Protein AF-A0A937YYK7-F1 (afdb_monomer_lite)

Secondary structure (DSSP, 8-state):
-PPP-TTSBHHHHHHHHHHTT--EEEEEEE--TTS-TTTS--EEEEEEEETTEEEEEEEPPPGGGTTT---

Structure (mmCIF, N/CA/C/O backbone):
data_AF-A0A937YYK7-F1
#
_entry.id   AF-A0A937YYK7-F1
#
loop_
_atom_site.group_PDB
_atom_site.id
_atom_site.type_symbol
_atom_site.label_atom_id
_atom_site.label_alt_id
_atom_site.label_comp_id
_atom_site.label_asym_id
_atom_site.label_entity_id
_atom_site.label_seq_id
_atom_site.pdbx_PDB_ins_code
_atom_site.Cartn_x
_atom_site.Cartn_y
_atom_site.Cartn_z
_atom_site.occupancy
_atom_site.B_iso_or_equiv
_atom_site.auth_seq_id
_atom_site.auth_comp_id
_atom_site.auth_asym_id
_atom_site.auth_atom_id
_atom_site.pdbx_PDB_model_num
ATOM 1 N N . MET A 1 1 ? -2.153 11.665 17.090 1.00 48.81 1 MET A N 1
ATOM 2 C CA . MET A 1 1 ? -2.146 12.118 15.682 1.00 48.81 1 MET A CA 1
ATOM 3 C C . MET A 1 1 ? -1.714 10.913 14.870 1.00 48.81 1 MET A C 1
ATOM 5 O O . MET A 1 1 ? -0.702 10.342 15.243 1.00 48.81 1 MET A O 1
ATOM 9 N N . ALA A 1 2 ? -2.492 10.456 13.886 1.00 58.62 2 ALA A N 1
ATOM 10 C CA . ALA A 1 2 ? -2.076 9.308 13.076 1.00 58.62 2 ALA A CA 1
ATOM 11 C C . ALA A 1 2 ? -0.810 9.687 12.291 1.00 58.62 2 ALA A C 1
ATOM 13 O O . ALA A 1 2 ? -0.797 10.722 11.620 1.00 58.62 2 ALA A O 1
ATOM 14 N N . GLU A 1 3 ? 0.260 8.906 12.427 1.00 68.44 3 GLU A N 1
ATOM 15 C CA . GLU A 1 3 ? 1.476 9.116 11.643 1.00 68.44 3 GLU A CA 1
ATOM 16 C C . GLU A 1 3 ? 1.191 8.799 10.172 1.00 68.44 3 GLU A C 1
ATOM 18 O O . GLU A 1 3 ? 0.596 7.777 9.837 1.00 68.44 3 GLU A O 1
ATOM 23 N N . SER A 1 4 ? 1.600 9.701 9.279 1.00 75.62 4 SER A N 1
ATOM 24 C CA . SER A 1 4 ? 1.442 9.499 7.840 1.00 75.62 4 SER A CA 1
ATOM 25 C C . SER A 1 4 ? 2.360 8.375 7.365 1.00 75.62 4 SER A C 1
ATOM 27 O O . SER A 1 4 ? 3.570 8.4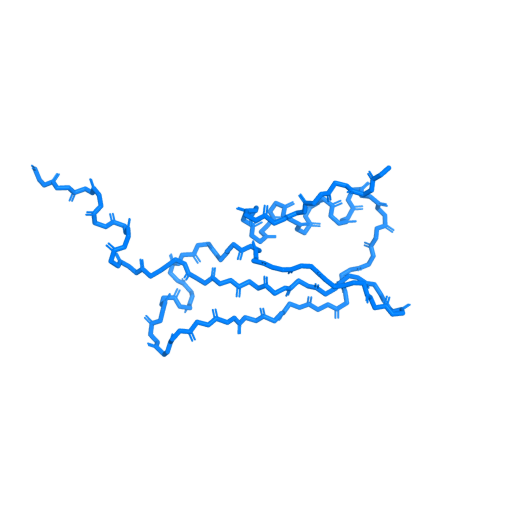28 7.578 1.00 75.62 4 SER A O 1
ATOM 29 N N . ARG A 1 5 ? 1.800 7.386 6.663 1.00 80.94 5 ARG A N 1
ATOM 30 C CA . ARG A 1 5 ? 2.542 6.244 6.092 1.00 80.94 5 ARG A CA 1
ATOM 31 C C . ARG A 1 5 ? 3.033 6.502 4.668 1.00 80.94 5 ARG A C 1
ATOM 33 O O . ARG A 1 5 ? 3.521 5.597 3.995 1.00 80.94 5 ARG A O 1
ATOM 40 N N . VAL A 1 6 ? 2.880 7.730 4.177 1.00 85.81 6 VAL A N 1
ATOM 41 C CA . VAL A 1 6 ? 3.319 8.129 2.836 1.00 85.81 6 VAL A CA 1
ATOM 42 C C . VAL A 1 6 ? 4.839 7.988 2.717 1.00 85.81 6 VAL A C 1
ATOM 44 O O . VAL A 1 6 ? 5.582 8.269 3.650 1.00 85.81 6 VAL A O 1
ATOM 47 N N . ALA A 1 7 ? 5.293 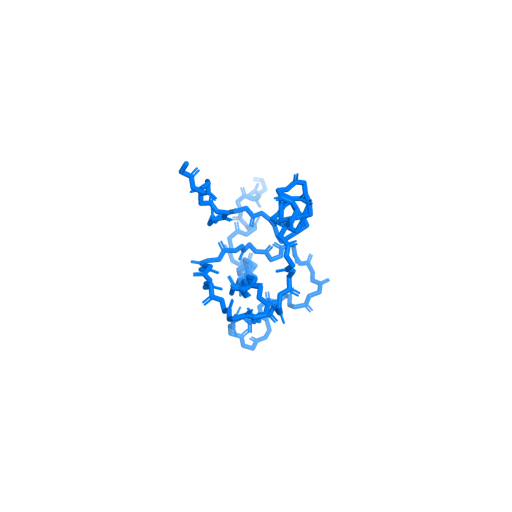7.557 1.541 1.00 85.25 7 ALA A N 1
ATOM 48 C CA . ALA A 1 7 ? 6.669 7.222 1.180 1.00 85.25 7 ALA A CA 1
ATOM 49 C C . ALA A 1 7 ? 7.248 5.948 1.819 1.00 85.25 7 ALA A C 1
ATOM 51 O O . ALA A 1 7 ? 8.315 5.505 1.371 1.00 85.25 7 ALA A O 1
ATOM 52 N N . LEU A 1 8 ? 6.550 5.316 2.770 1.00 88.25 8 LEU A N 1
ATOM 53 C CA . LEU A 1 8 ? 6.959 4.018 3.301 1.00 88.25 8 LEU A CA 1
ATOM 54 C C . LEU A 1 8 ? 6.850 2.928 2.224 1.00 88.25 8 LEU A C 1
ATOM 56 O O . LEU A 1 8 ? 5.929 2.957 1.394 1.00 88.25 8 LEU A O 1
ATOM 60 N N . PRO A 1 9 ? 7.770 1.952 2.214 1.00 91.00 9 PRO A N 1
ATOM 61 C CA . PRO A 1 9 ? 7.566 0.693 1.512 1.00 91.00 9 PRO A CA 1
ATOM 62 C C . PRO A 1 9 ? 6.260 0.032 1.964 1.00 91.00 9 PRO A C 1
ATOM 64 O O . PRO A 1 9 ? 5.912 0.078 3.141 1.00 91.00 9 PRO A O 1
ATOM 67 N N . LEU A 1 10 ? 5.534 -0.594 1.033 1.00 90.00 10 LEU A N 1
ATOM 68 C CA . LEU A 1 10 ? 4.259 -1.247 1.341 1.00 90.00 10 LEU A CA 1
ATOM 69 C C . LEU A 1 10 ? 4.358 -2.240 2.520 1.00 90.00 10 LEU A C 1
ATOM 71 O O . LEU A 1 10 ? 3.485 -2.159 3.377 1.00 90.00 10 LEU A O 1
ATOM 75 N N . PRO A 1 11 ? 5.390 -3.106 2.633 1.00 91.62 11 PRO A N 1
ATOM 76 C CA . PRO A 1 11 ? 5.530 -3.992 3.791 1.00 91.62 11 PRO A CA 1
ATOM 77 C C . PRO A 1 11 ? 5.561 -3.246 5.129 1.00 91.62 11 PRO A C 1
ATOM 79 O O . PRO A 1 11 ? 4.762 -3.544 6.009 1.00 91.62 11 PRO A O 1
ATOM 82 N N . GLU A 1 12 ? 6.392 -2.208 5.239 1.00 92.69 12 GLU A N 1
ATOM 83 C CA . GLU A 1 12 ? 6.506 -1.396 6.458 1.00 92.69 12 GLU A CA 1
ATOM 84 C C . GLU A 1 12 ? 5.198 -0.659 6.781 1.00 92.69 12 GLU A C 1
ATOM 86 O O . GLU A 1 12 ? 4.798 -0.549 7.938 1.00 92.69 12 GLU A O 1
ATOM 91 N N . ALA A 1 13 ? 4.493 -0.161 5.760 1.00 91.81 13 ALA A N 1
ATOM 92 C CA . ALA A 1 13 ? 3.202 0.488 5.959 1.00 91.81 13 ALA A CA 1
ATOM 93 C C . ALA A 1 13 ? 2.137 -0.485 6.491 1.00 91.81 13 ALA A C 1
ATOM 95 O O . ALA A 1 13 ? 1.329 -0.089 7.329 1.00 91.81 13 ALA A O 1
ATOM 96 N N . MET A 1 14 ? 2.138 -1.740 6.028 1.00 90.50 14 MET A N 1
ATOM 97 C CA . MET A 1 14 ? 1.232 -2.777 6.531 1.00 90.50 14 MET A CA 1
ATOM 98 C C . MET A 1 14 ? 1.551 -3.146 7.982 1.00 90.50 14 MET A C 1
ATOM 100 O O . MET A 1 14 ? 0.635 -3.177 8.797 1.00 90.50 14 MET A O 1
ATOM 104 N N . GLU A 1 15 ? 2.830 -3.338 8.318 1.00 92.50 15 GLU A N 1
ATOM 105 C CA . GLU A 1 15 ? 3.264 -3.609 9.698 1.00 92.50 15 GLU A CA 1
ATOM 106 C C . GLU A 1 15 ? 2.821 -2.498 10.655 1.00 92.50 15 GLU A C 1
ATOM 108 O O . GLU A 1 15 ? 2.356 -2.772 11.758 1.00 92.50 15 GLU A O 1
ATOM 113 N N . ARG A 1 16 ? 2.892 -1.229 10.229 1.00 90.25 16 ARG A N 1
ATOM 114 C CA . ARG A 1 16 ? 2.398 -0.110 11.044 1.00 90.25 16 ARG A CA 1
ATOM 115 C C . ARG A 1 16 ? 0.883 -0.103 11.212 1.00 90.25 16 ARG A C 1
ATOM 117 O O . ARG A 1 16 ? 0.406 0.200 12.299 1.00 90.25 16 ARG A O 1
ATOM 124 N N . ILE A 1 17 ? 0.127 -0.417 10.159 1.00 89.94 17 ILE A N 1
ATOM 125 C CA . ILE A 1 17 ? -1.339 -0.532 10.244 1.00 89.94 17 ILE A CA 1
ATOM 126 C C . ILE A 1 17 ? -1.717 -1.601 11.274 1.00 89.94 17 ILE A C 1
ATOM 128 O O . ILE A 1 17 ? -2.558 -1.345 12.133 1.00 89.94 17 ILE A O 1
ATOM 132 N N . GLU A 1 18 ? -1.050 -2.752 11.231 1.00 89.38 18 GLU A N 1
ATOM 133 C CA . GLU A 1 18 ? -1.257 -3.833 12.192 1.00 89.38 18 GLU A CA 1
ATOM 134 C C . GLU A 1 18 ? -0.846 -3.427 13.616 1.00 89.38 18 GLU A C 1
ATOM 136 O O . GLU A 1 18 ? -1.621 -3.612 14.553 1.00 89.38 18 GLU A O 1
ATOM 141 N N . ALA A 1 19 ? 0.323 -2.799 13.786 1.00 90.44 19 ALA A N 1
ATOM 142 C CA . ALA A 1 19 ? 0.823 -2.346 15.087 1.00 90.44 19 ALA A CA 1
ATOM 143 C C . ALA A 1 19 ? -0.070 -1.282 15.749 1.00 90.44 19 ALA A C 1
ATOM 145 O O . ALA A 1 19 ? -0.133 -1.195 16.974 1.00 90.44 19 ALA A O 1
ATOM 146 N N . GLU A 1 20 ? -0.778 -0.481 14.954 1.00 89.06 20 GLU A N 1
ATOM 147 C CA . GLU A 1 20 ? -1.758 0.498 15.435 1.00 89.06 20 GLU A CA 1
ATOM 148 C C . GLU A 1 20 ? -3.150 -0.110 15.690 1.00 89.06 20 GLU A C 1
ATOM 150 O O . GLU A 1 20 ? -4.062 0.599 16.116 1.00 89.06 20 GLU A O 1
ATOM 155 N N . GLY A 1 21 ? -3.334 -1.413 15.445 1.00 88.75 21 GLY A N 1
ATOM 156 C CA . GLY A 1 21 ? -4.617 -2.102 15.600 1.00 88.75 21 GLY A CA 1
ATOM 157 C C . GLY A 1 21 ? -5.652 -1.702 14.546 1.00 88.75 21 GLY A C 1
ATOM 158 O O . GLY A 1 21 ? -6.856 -1.814 14.781 1.00 88.75 21 GLY A O 1
ATOM 159 N N . LEU A 1 22 ? -5.200 -1.199 13.396 1.00 89.00 22 LEU A N 1
ATOM 160 C CA . LEU A 1 22 ? -6.051 -0.762 12.296 1.00 89.00 22 LEU A CA 1
ATOM 161 C C . LEU A 1 22 ? -6.235 -1.902 11.288 1.00 89.00 22 LEU A C 1
ATOM 163 O O . LEU A 1 22 ? -5.382 -2.767 11.116 1.00 89.00 22 LEU A O 1
ATOM 167 N N . THR A 1 23 ? -7.371 -1.906 10.593 1.00 90.81 23 THR A N 1
ATOM 168 C CA . THR A 1 23 ? -7.644 -2.882 9.527 1.00 90.81 23 THR A CA 1
ATOM 169 C C . THR A 1 23 ? -7.166 -2.334 8.188 1.00 90.81 23 THR A C 1
ATOM 171 O O . THR A 1 23 ? -7.460 -1.187 7.854 1.00 90.81 23 THR A O 1
ATOM 174 N N . LEU A 1 24 ? -6.454 -3.137 7.395 1.00 91.12 24 LEU A N 1
ATOM 175 C CA . LEU A 1 24 ? -6.152 -2.807 6.001 1.00 91.12 24 LEU A CA 1
ATOM 176 C C . LEU A 1 24 ? -7.364 -3.163 5.126 1.00 91.12 24 LEU A C 1
ATOM 178 O O . LEU A 1 24 ? -7.623 -4.335 4.870 1.00 91.12 24 LEU A O 1
ATOM 182 N N . ALA A 1 25 ? -8.091 -2.154 4.650 1.00 92.19 25 ALA A N 1
ATOM 183 C CA . ALA A 1 25 ? -9.264 -2.324 3.789 1.00 92.19 25 ALA A CA 1
ATOM 184 C C . ALA A 1 25 ? -8.888 -2.663 2.335 1.00 92.19 25 ALA A C 1
ATOM 186 O O . ALA A 1 25 ? -9.659 -3.292 1.613 1.00 92.19 25 ALA A O 1
ATOM 187 N N . GLY A 1 26 ? -7.699 -2.255 1.877 1.00 92.25 26 GLY A N 1
ATOM 188 C CA . GLY A 1 26 ? -7.235 -2.594 0.533 1.00 92.25 26 GLY A CA 1
ATOM 189 C C . GLY A 1 26 ? -5.948 -1.899 0.102 1.00 92.25 26 GLY A C 1
ATOM 190 O O . GLY A 1 26 ? -5.493 -0.933 0.717 1.00 92.25 26 GLY A O 1
ATOM 191 N N . VAL A 1 27 ? -5.373 -2.394 -0.998 1.00 91.94 27 VAL A N 1
ATOM 192 C CA . VAL A 1 27 ? -4.181 -1.820 -1.634 1.00 91.94 27 VAL A CA 1
ATOM 193 C C . VAL A 1 27 ? -4.462 -1.547 -3.108 1.00 91.94 27 VAL A C 1
ATOM 195 O O . VAL A 1 27 ? -4.639 -2.464 -3.911 1.00 91.94 27 VAL A O 1
ATOM 198 N N . VAL A 1 28 ? -4.464 -0.271 -3.479 1.00 91.38 28 VAL A N 1
ATOM 199 C CA . VAL A 1 28 ? -4.588 0.187 -4.863 1.00 91.38 28 VAL A CA 1
ATOM 200 C C . VAL A 1 28 ? -3.195 0.386 -5.439 1.00 91.38 28 VAL A C 1
ATOM 202 O O . VAL A 1 28 ? -2.437 1.253 -5.010 1.00 91.38 28 VAL A O 1
ATOM 205 N N . VAL A 1 29 ? -2.849 -0.411 -6.443 1.00 87.94 29 VAL A N 1
ATOM 206 C CA . VAL A 1 29 ? -1.575 -0.281 -7.153 1.00 87.94 29 VAL A CA 1
ATOM 207 C C . VAL A 1 29 ? -1.735 0.674 -8.329 1.00 87.94 29 VAL A C 1
ATOM 209 O O . VAL A 1 29 ? -2.573 0.452 -9.200 1.00 87.94 29 VAL A O 1
ATOM 212 N N . THR A 1 30 ? -0.876 1.687 -8.393 1.00 85.25 30 THR A N 1
ATOM 213 C CA . THR A 1 30 ? -0.802 2.651 -9.494 1.00 85.25 30 THR A CA 1
ATOM 214 C C . THR A 1 30 ? 0.577 2.622 -10.148 1.00 85.25 30 THR A C 1
ATOM 216 O O . THR A 1 30 ? 1.587 2.322 -9.511 1.00 85.25 30 THR A O 1
ATOM 219 N N . GLY A 1 31 ? 0.631 2.902 -11.446 1.00 73.38 31 GLY A N 1
ATOM 220 C CA . GLY A 1 31 ? 1.881 2.979 -12.196 1.00 73.38 31 GLY A CA 1
ATOM 221 C C . GLY A 1 31 ? 1.673 2.718 -13.687 1.00 73.38 31 GLY A C 1
ATOM 222 O O . GLY A 1 31 ? 0.673 2.099 -14.060 1.00 73.38 31 GLY A O 1
ATOM 223 N N . PRO A 1 32 ? 2.588 3.195 -14.548 1.00 66.88 32 PRO A N 1
ATOM 224 C CA . PRO A 1 32 ? 2.519 2.920 -15.975 1.00 66.88 32 PRO A C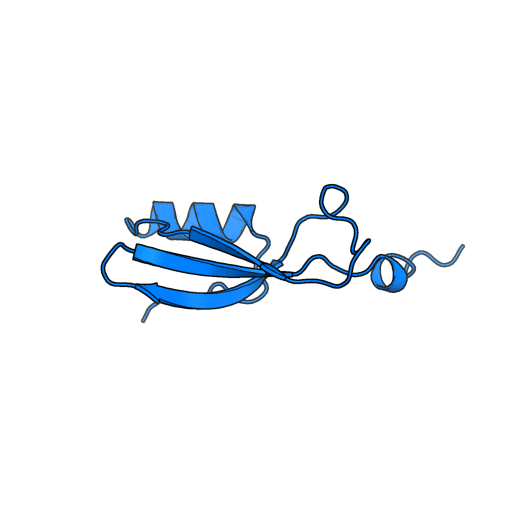A 1
ATOM 225 C C . PRO A 1 32 ? 2.628 1.408 -16.258 1.00 66.88 32 PRO A C 1
ATOM 227 O O . PRO A 1 32 ? 3.232 0.669 -15.470 1.00 66.88 32 PRO A O 1
ATOM 230 N N . PRO A 1 33 ? 2.075 0.923 -17.385 1.00 68.38 33 PRO A N 1
ATOM 231 C CA . PRO A 1 33 ? 2.311 -0.442 -17.842 1.00 68.38 33 PRO A CA 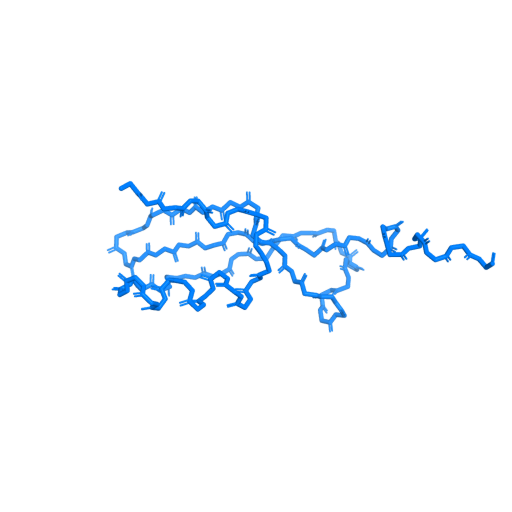1
ATOM 232 C C . PRO A 1 33 ? 3.817 -0.734 -17.879 1.00 68.38 33 PRO A C 1
ATOM 234 O O . PRO A 1 33 ? 4.592 0.068 -18.391 1.00 68.38 33 PRO A O 1
ATOM 237 N N . GLY A 1 34 ? 4.248 -1.853 -17.294 1.00 65.38 34 GLY A N 1
ATOM 238 C CA . GLY A 1 34 ? 5.671 -2.201 -17.230 1.00 65.38 34 GLY A CA 1
ATOM 239 C C . GLY A 1 34 ? 6.480 -1.508 -16.124 1.00 65.38 34 GLY A C 1
ATOM 240 O O . GLY A 1 34 ? 7.696 -1.665 -16.103 1.00 65.38 34 GLY A O 1
ATOM 241 N N . ALA A 1 35 ? 5.854 -0.818 -15.159 1.00 67.38 35 ALA A N 1
ATOM 242 C CA . ALA A 1 35 ? 6.527 -0.203 -14.000 1.00 67.38 35 ALA A CA 1
ATOM 243 C C . ALA A 1 35 ? 7.223 -1.193 -13.032 1.00 67.38 35 ALA A C 1
ATOM 245 O O . ALA A 1 35 ? 7.479 -0.849 -11.885 1.00 67.38 35 ALA A O 1
ATOM 246 N N . GLY A 1 36 ? 7.520 -2.426 -13.450 1.00 61.62 36 GLY A N 1
ATOM 247 C CA . GLY A 1 36 ? 8.163 -3.420 -12.593 1.00 61.62 36 GLY A CA 1
ATOM 248 C C . GLY A 1 36 ? 7.231 -3.953 -11.508 1.00 61.62 36 GLY A C 1
ATOM 249 O O . GLY A 1 36 ? 7.677 -4.194 -10.387 1.00 61.62 36 GLY A O 1
ATOM 250 N N . ARG A 1 37 ? 5.939 -4.135 -11.830 1.00 62.62 37 ARG A N 1
ATOM 251 C CA . ARG A 1 37 ? 4.965 -4.815 -10.961 1.00 62.62 37 ARG A CA 1
ATOM 252 C C . ARG A 1 37 ? 5.497 -6.231 -10.676 1.00 62.62 37 ARG A C 1
ATOM 254 O O . ARG A 1 37 ? 5.416 -7.092 -11.543 1.00 62.62 37 ARG A O 1
ATOM 261 N N . GLY A 1 38 ? 6.111 -6.425 -9.506 1.00 62.34 38 GLY A N 1
ATOM 262 C CA . GLY A 1 38 ? 6.787 -7.670 -9.100 1.00 62.34 38 GLY A CA 1
ATOM 263 C C . GLY A 1 38 ? 8.324 -7.631 -9.029 1.00 62.34 38 GLY A C 1
ATOM 264 O O . GLY A 1 38 ? 8.910 -8.615 -8.597 1.00 62.34 38 GLY A O 1
ATOM 265 N N . VAL A 1 39 ? 8.984 -6.529 -9.414 1.00 64.88 39 VAL A N 1
ATOM 266 C CA . VAL A 1 39 ? 10.462 -6.399 -9.404 1.00 64.88 39 VAL A CA 1
ATOM 267 C C . VAL A 1 39 ? 10.964 -5.467 -8.293 1.00 64.88 39 VAL A C 1
ATOM 269 O O . VAL A 1 39 ? 12.038 -5.690 -7.746 1.00 64.88 39 VAL A O 1
ATOM 272 N N . GLY A 1 40 ? 10.200 -4.430 -7.937 1.00 72.06 40 GLY A N 1
ATOM 273 C CA . GLY A 1 40 ? 10.557 -3.487 -6.869 1.00 72.06 40 GLY A CA 1
ATOM 274 C C . GLY A 1 40 ? 9.534 -3.457 -5.739 1.00 72.06 40 GLY A C 1
ATOM 275 O O . GLY A 1 40 ? 8.368 -3.786 -5.947 1.00 72.06 40 GLY A O 1
ATOM 276 N N . THR A 1 41 ? 9.943 -3.012 -4.550 1.00 81.94 41 THR A N 1
ATOM 277 C CA . THR A 1 41 ? 9.007 -2.783 -3.441 1.00 81.94 41 THR A CA 1
ATOM 278 C C . THR A 1 41 ? 8.196 -1.515 -3.718 1.00 81.94 41 THR A C 1
ATOM 280 O O . THR A 1 41 ? 8.782 -0.429 -3.810 1.00 81.94 41 THR A O 1
ATOM 283 N N . PRO A 1 42 ? 6.863 -1.607 -3.878 1.00 88.50 42 PRO A N 1
ATOM 284 C CA . PRO A 1 42 ? 6.042 -0.431 -4.105 1.00 88.50 42 PRO A CA 1
ATOM 285 C C . PRO A 1 42 ? 6.016 0.430 -2.839 1.00 88.50 42 PRO A C 1
ATOM 287 O O . PRO A 1 42 ? 6.102 -0.081 -1.721 1.00 88.50 42 PRO A O 1
ATOM 290 N N . ARG A 1 43 ? 5.899 1.744 -3.012 1.00 90.19 43 ARG A N 1
ATOM 291 C CA . ARG A 1 43 ? 5.822 2.704 -1.905 1.00 90.19 43 ARG A CA 1
ATOM 292 C C . ARG A 1 43 ? 4.441 3.319 -1.826 1.00 90.19 43 ARG A C 1
ATOM 294 O O . ARG A 1 43 ? 3.824 3.578 -2.860 1.00 90.19 43 ARG A O 1
ATOM 301 N N . VAL A 1 44 ? 3.974 3.582 -0.613 1.00 91.44 44 VAL A N 1
ATOM 302 C CA . VAL A 1 44 ? 2.714 4.284 -0.370 1.00 91.44 44 VAL A CA 1
ATOM 303 C C . VAL A 1 44 ? 2.838 5.719 -0.862 1.00 91.44 44 VAL A C 1
ATOM 305 O O . VAL A 1 44 ? 3.743 6.451 -0.472 1.00 91.44 44 VAL A O 1
ATOM 308 N N . ILE A 1 45 ? 1.915 6.133 -1.721 1.00 91.62 45 ILE A N 1
ATOM 309 C CA . ILE A 1 45 ? 1.819 7.509 -2.222 1.00 91.62 45 ILE A CA 1
ATOM 310 C C . ILE A 1 45 ? 0.603 8.241 -1.662 1.00 91.62 45 ILE A C 1
ATOM 312 O O . ILE A 1 45 ? 0.556 9.467 -1.687 1.00 91.62 45 ILE A O 1
ATOM 316 N N . ARG A 1 46 ? -0.388 7.499 -1.159 1.00 91.25 46 ARG A N 1
ATOM 317 C CA . ARG A 1 46 ? -1.588 8.052 -0.543 1.00 91.25 46 ARG A CA 1
ATOM 318 C C . ARG A 1 46 ? -2.202 7.044 0.415 1.00 91.25 46 ARG A C 1
ATOM 320 O O . ARG A 1 46 ? -2.213 5.848 0.143 1.00 91.25 46 ARG A O 1
ATOM 327 N N . GLU A 1 47 ? -2.771 7.566 1.487 1.00 92.12 47 GLU A N 1
ATOM 328 C CA . GLU A 1 47 ? -3.603 6.835 2.433 1.00 92.12 47 GLU A CA 1
ATOM 329 C C . GLU A 1 47 ? -5.032 7.389 2.386 1.00 92.12 47 GLU A C 1
ATOM 331 O O . GLU A 1 47 ? -5.239 8.591 2.176 1.00 92.12 47 GLU A O 1
ATOM 336 N N . ARG A 1 48 ? -6.027 6.519 2.554 1.00 91.81 48 ARG A N 1
ATOM 337 C CA . ARG A 1 48 ? -7.434 6.900 2.656 1.00 91.81 48 ARG A CA 1
ATOM 338 C C . ARG A 1 48 ? -8.118 6.097 3.755 1.00 91.81 48 ARG A C 1
ATOM 340 O O . ARG A 1 48 ? -8.153 4.875 3.695 1.00 91.81 48 ARG A O 1
ATOM 347 N N . LEU A 1 49 ? -8.739 6.794 4.704 1.00 90.69 49 LEU A N 1
ATOM 348 C CA . LEU A 1 49 ? -9.623 6.162 5.679 1.00 90.69 49 LEU A CA 1
ATOM 349 C C . LEU A 1 49 ? -10.938 5.748 5.003 1.00 90.69 49 LEU A C 1
ATOM 351 O O . LEU A 1 49 ? -11.550 6.531 4.265 1.00 90.69 49 LEU A O 1
ATOM 355 N N . ARG A 1 50 ? -11.370 4.519 5.258 1.00 87.94 50 ARG A N 1
ATOM 356 C CA . ARG A 1 50 ? -12.641 3.939 4.834 1.00 87.94 50 ARG A CA 1
ATOM 357 C C . ARG A 1 50 ? -13.408 3.424 6.064 1.00 87.94 50 ARG A C 1
ATOM 359 O O . ARG A 1 50 ? -12.808 3.251 7.123 1.00 87.94 50 ARG A O 1
ATOM 366 N N . PRO A 1 51 ? -14.728 3.189 5.956 1.00 89.00 51 PRO A N 1
ATOM 367 C CA . PRO A 1 51 ? -15.521 2.656 7.069 1.00 89.00 51 PRO A CA 1
ATOM 368 C C . PRO A 1 51 ? -15.036 1.290 7.580 1.00 89.00 51 PRO A C 1
ATOM 370 O O . PRO A 1 51 ? -15.241 0.959 8.740 1.00 89.00 51 PRO A O 1
ATOM 373 N N . ASP A 1 52 ? -14.401 0.514 6.707 1.00 88.81 52 ASP A N 1
ATOM 374 C CA . ASP A 1 52 ? -13.881 -0.839 6.906 1.00 88.81 52 ASP A CA 1
ATOM 375 C C . ASP A 1 52 ? -12.371 -0.885 7.213 1.00 88.81 52 ASP A C 1
ATOM 377 O O . ASP A 1 52 ? -11.825 -1.965 7.423 1.00 88.81 52 ASP A O 1
ATOM 381 N N . GLY A 1 53 ? -11.686 0.265 7.262 1.00 90.31 53 GLY A N 1
ATOM 382 C CA . GLY A 1 53 ? -10.258 0.337 7.576 1.00 90.31 53 GLY A CA 1
ATOM 383 C C . GLY A 1 53 ? -9.491 1.372 6.755 1.00 90.31 53 GLY A C 1
ATOM 384 O O . GLY A 1 53 ? -10.034 2.379 6.311 1.00 90.31 53 GLY A O 1
ATOM 385 N N . ILE A 1 54 ? -8.199 1.140 6.553 1.00 92.06 54 ILE A N 1
ATOM 386 C CA . ILE A 1 54 ? -7.309 1.996 5.768 1.00 92.06 54 ILE A CA 1
ATOM 387 C C . ILE A 1 54 ? -7.094 1.397 4.380 1.00 92.06 54 ILE A C 1
ATOM 389 O O . ILE A 1 54 ? -6.724 0.236 4.238 1.00 92.06 54 ILE A O 1
ATOM 393 N N . GLU A 1 55 ? -7.269 2.213 3.348 1.00 93.88 55 GLU A N 1
ATOM 394 C CA . GLU A 1 55 ? -6.878 1.902 1.977 1.00 93.88 55 GLU A CA 1
ATOM 395 C C . GLU A 1 55 ? -5.563 2.612 1.636 1.00 93.88 55 GLU A C 1
ATOM 397 O O . GLU A 1 55 ? -5.432 3.833 1.782 1.00 93.88 55 GLU A O 1
ATOM 402 N N . LEU A 1 56 ? -4.588 1.846 1.151 1.00 93.50 56 LEU A N 1
ATOM 403 C CA . LEU A 1 56 ? -3.299 2.363 0.706 1.00 93.50 56 LEU A CA 1
ATOM 404 C C . LEU A 1 56 ? -3.258 2.434 -0.817 1.00 93.50 56 LEU A C 1
ATOM 406 O O . LEU A 1 56 ? -3.508 1.450 -1.506 1.00 93.50 56 LEU A O 1
ATOM 410 N N . THR A 1 57 ? -2.880 3.583 -1.365 1.00 92.94 57 THR A N 1
ATOM 411 C CA . THR A 1 57 ? -2.474 3.689 -2.768 1.00 92.94 57 THR A CA 1
ATOM 412 C C . THR A 1 57 ? -0.960 3.628 -2.843 1.00 92.94 57 THR A C 1
ATOM 414 O O . THR A 1 57 ? -0.272 4.427 -2.203 1.00 92.94 57 THR A O 1
ATOM 417 N N . VAL A 1 58 ? -0.434 2.716 -3.652 1.00 91.44 58 VAL A N 1
ATOM 418 C CA . VAL A 1 58 ? 1.004 2.521 -3.833 1.00 91.44 58 VAL A CA 1
ATOM 419 C C . VAL A 1 58 ? 1.432 2.757 -5.274 1.00 91.44 58 VAL A C 1
ATOM 421 O O . VAL A 1 58 ? 0.643 2.583 -6.206 1.00 91.44 58 VAL A O 1
ATOM 424 N N . ALA A 1 59 ? 2.697 3.119 -5.463 1.00 87.88 59 ALA A N 1
ATOM 425 C CA . ALA A 1 59 ? 3.334 3.194 -6.770 1.00 87.88 59 ALA A CA 1
ATOM 426 C C . ALA A 1 59 ? 4.650 2.417 -6.787 1.00 87.88 59 ALA A C 1
ATOM 428 O O . ALA A 1 59 ? 5.411 2.427 -5.815 1.00 87.88 59 ALA A O 1
ATOM 429 N N . PHE A 1 60 ? 4.923 1.751 -7.908 1.00 82.19 60 PHE A N 1
ATOM 430 C CA . PHE A 1 60 ? 6.225 1.134 -8.138 1.00 82.19 60 PHE A CA 1
ATOM 431 C C . PHE A 1 60 ? 7.241 2.201 -8.563 1.00 82.19 60 PHE A C 1
ATOM 433 O O . PHE A 1 60 ? 6.909 3.067 -9.381 1.00 82.19 60 PHE A O 1
ATOM 440 N N . PRO A 1 61 ? 8.478 2.164 -8.040 1.00 68.25 61 PRO A N 1
ATOM 441 C CA . PRO A 1 61 ? 9.541 3.009 -8.560 1.00 68.25 61 PRO A CA 1
ATOM 442 C C . PRO A 1 61 ? 9.817 2.619 -10.017 1.00 68.25 61 PRO A C 1
ATOM 444 O O . PRO A 1 61 ? 10.067 1.454 -10.317 1.00 68.25 61 PRO A O 1
ATOM 447 N N . THR A 1 62 ? 9.775 3.585 -10.936 1.00 60.47 62 THR A N 1
ATOM 448 C CA . THR A 1 62 ? 10.169 3.328 -12.323 1.00 60.47 62 THR A CA 1
ATOM 449 C C . THR A 1 62 ? 11.645 2.917 -12.374 1.00 60.47 62 THR A C 1
ATOM 451 O O . THR A 1 62 ? 12.476 3.537 -11.702 1.00 60.47 62 THR A O 1
ATOM 454 N N . PRO A 1 63 ? 12.011 1.911 -13.190 1.00 56.12 63 PRO A N 1
ATOM 455 C CA . PRO A 1 63 ? 13.383 1.402 -13.262 1.00 56.12 63 PRO A CA 1
ATOM 456 C C . PRO A 1 63 ? 14.408 2.464 -13.693 1.00 56.12 63 PRO A C 1
ATOM 458 O O . PRO A 1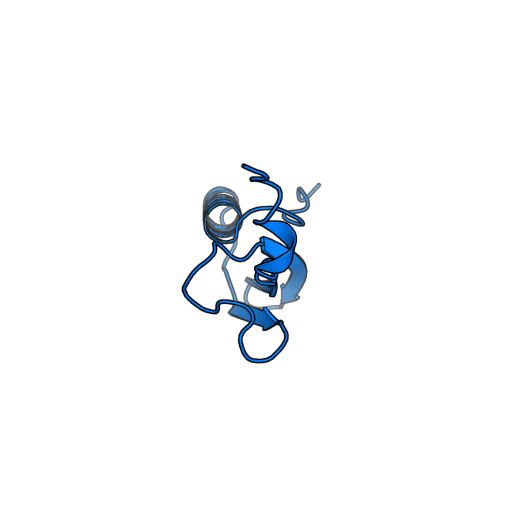 63 ? 15.582 2.359 -13.345 1.00 56.12 63 PRO A O 1
ATOM 461 N N . SER A 1 64 ? 13.973 3.544 -14.351 1.00 52.19 64 SER A N 1
ATOM 462 C CA . SER A 1 64 ? 14.808 4.713 -14.661 1.00 52.19 64 SER A CA 1
ATOM 463 C C . SER A 1 64 ? 15.374 5.429 -13.425 1.00 52.19 64 SER A C 1
ATOM 465 O O . SER A 1 64 ? 16.341 6.170 -13.556 1.00 52.19 64 SER A O 1
ATOM 467 N N . ARG A 1 65 ? 14.834 5.187 -12.221 1.00 48.69 65 ARG A N 1
ATOM 468 C CA . ARG A 1 65 ? 15.367 5.724 -10.956 1.00 48.69 65 ARG A CA 1
ATOM 469 C C . ARG A 1 65 ? 16.323 4.772 -10.227 1.00 48.69 65 ARG A C 1
ATOM 471 O O . ARG A 1 65 ? 16.967 5.189 -9.274 1.00 48.69 65 ARG A O 1
ATOM 478 N N . ILE A 1 66 ? 16.420 3.513 -10.660 1.00 51.44 66 ILE A N 1
ATOM 479 C CA . ILE A 1 66 ? 17.349 2.518 -10.093 1.00 51.44 66 ILE A CA 1
ATOM 480 C C . ILE A 1 66 ? 18.734 2.637 -10.764 1.00 51.44 66 ILE A C 1
ATOM 482 O O . ILE A 1 66 ? 19.746 2.272 -10.174 1.00 51.44 66 ILE A O 1
ATOM 486 N N . GLN A 1 67 ? 18.815 3.278 -11.938 1.00 45.72 67 GLN A N 1
ATOM 487 C CA . GLN A 1 67 ? 20.071 3.659 -12.603 1.00 45.72 67 GLN A CA 1
ATOM 488 C C . GLN A 1 67 ? 20.728 4.905 -11.969 1.00 45.72 67 GLN A C 1
ATOM 490 O O . GLN A 1 67 ? 21.146 5.833 -12.653 1.00 45.72 67 GLN A O 1
ATOM 495 N N . GLY A 1 68 ? 20.810 4.920 -10.636 1.00 42.62 68 GLY A N 1
ATOM 496 C CA . GLY A 1 68 ? 21.827 5.671 -9.894 1.00 42.62 68 GLY A CA 1
ATOM 497 C C . GLY A 1 68 ? 23.127 4.874 -9.714 1.00 42.62 68 GLY A C 1
ATOM 498 O O . GLY A 1 68 ? 24.112 5.423 -9.237 1.00 42.62 68 GLY A O 1
ATOM 499 N N . ALA A 1 69 ? 23.148 3.599 -10.116 1.00 46.09 69 ALA A N 1
ATOM 500 C CA . ALA A 1 69 ? 24.376 2.845 -10.331 1.00 46.09 69 ALA A CA 1
ATOM 501 C C . ALA A 1 69 ? 24.916 3.174 -11.734 1.00 46.09 69 ALA A C 1
ATOM 503 O O . ALA A 1 69 ? 24.649 2.460 -12.699 1.00 46.09 69 ALA A O 1
ATOM 504 N N . GLN A 1 70 ? 25.590 4.316 -11.862 1.00 39.19 70 GLN A N 1
ATOM 505 C CA . GLN A 1 70 ? 26.538 4.514 -12.962 1.00 39.19 70 GLN A CA 1
ATOM 506 C C . GLN A 1 70 ? 27.770 3.614 -12.709 1.00 39.19 70 GLN A C 1
ATOM 508 O O . GLN A 1 70 ? 28.099 3.406 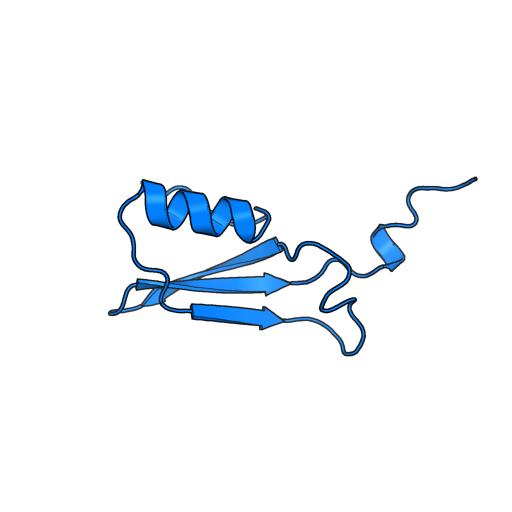-11.538 1.00 39.19 70 GLN A O 1
ATOM 513 N N . PRO A 1 71 ? 28.384 3.038 -13.762 1.00 52.16 71 PRO A N 1
ATOM 514 C CA . PRO A 1 71 ? 29.567 2.177 -13.662 1.00 52.16 71 PRO A CA 1
ATOM 515 C C . PRO A 1 71 ? 30.816 2.902 -13.144 1.00 52.16 71 PRO A C 1
ATOM 517 O O . PRO A 1 71 ? 30.891 4.144 -13.287 1.00 52.16 71 PRO A O 1
#

Radius of gyration: 13.63 Å; chains: 1; bounding box: 45×20×34 Å

pLDDT: mean 79.0, std 15.96, range [39.19, 93.88]

Sequence (71 aa):
MAESRVALPLPEAMERIEAEGLTLAGVVVTGPPGAGRGVGTPRVIRERLRPDGIELTVAFPTPSRIQGAQP

Foldseek 3Di:
DDDDQFFPFPVVSVVVCVVVVWDAPEEAEDDDVPQCPPHAGWGFHDWDADPRTIYTYTYRHRVVVVPPPDD